Protein AF-A0A820SEP2-F1 (afdb_monomer_lite)

Organism: NCBI:txid433720

Sequence (137 aa):
NYIMCRIDRLSEGESLLVKIAAIIGYTFSRTFLWYLVDSQSKKLINIHSCILEMMQRNVIECAFGKQQQVKTRTIKCYCLQNPGGFPSQCRLMAFTHSTIREGINNSLTDGLKRSLTRNAIEYLEKQSTILCLTCGA

Secondary structure (DSSP, 8-state):
-HHHHHHTT--HHHHHHHHHHHHH-SEEEHHHHHHHS-TTHHHH--HHHHHHHHHHTTSEEEGGGGGS---S------PPP--S-SSSS--EEEESSHHHHHHHHHHS-HHHHHHHHHHHHHHHHHHTT---TTT--

pLDDT: mean 74.47, std 20.03, range [30.69, 93.38]

Foldseek 3Di:
DLLVVLQVPQDPLLLLLLLLVLLLDQKDFPVLSLQLDDPVSNVVDPSVVSVVSCVVSQQKDQCVVVPPDDPDPDDDDDDPDDDDDPDVPRGMMGGSDPVSSVVSNVPDDPVVSVVSNVSSVVVVVVVVVPPPPVRND

Structure (mmCIF, N/CA/C/O backbone):
data_AF-A0A820SEP2-F1
#
_entry.id   AF-A0A820SEP2-F1
#
loop_
_atom_site.group_PDB
_atom_site.id
_atom_site.type_symbol
_atom_site.label_atom_id
_atom_site.label_alt_id
_atom_site.label_comp_id
_atom_site.label_asym_id
_atom_site.label_entity_id
_atom_site.label_seq_id
_atom_site.pdbx_PDB_ins_code
_atom_site.Cartn_x
_atom_site.Cartn_y
_atom_site.Cartn_z
_atom_site.occupancy
_atom_site.B_iso_or_equiv
_atom_site.auth_seq_id
_atom_site.auth_comp_id
_atom_site.auth_asym_id
_atom_site.auth_atom_id
_atom_site.pdbx_PDB_model_num
ATOM 1 N N . ASN A 1 1 ? 18.915 -9.839 -6.329 1.00 51.12 1 ASN A N 1
ATOM 2 C CA . ASN A 1 1 ? 19.032 -8.531 -7.016 1.00 51.12 1 ASN A CA 1
ATOM 3 C C . ASN A 1 1 ? 17.885 -8.149 -7.950 1.00 51.12 1 ASN A C 1
ATOM 5 O O . ASN A 1 1 ? 17.617 -6.966 -8.044 1.00 51.12 1 ASN A O 1
ATOM 9 N N . TYR A 1 2 ? 17.137 -9.070 -8.572 1.00 59.47 2 TYR A N 1
ATOM 10 C CA . TYR A 1 2 ? 16.028 -8.704 -9.481 1.00 59.47 2 TYR A CA 1
ATOM 11 C C . TYR A 1 2 ? 14.795 -8.064 -8.796 1.00 59.47 2 TYR A C 1
ATOM 13 O O . TYR A 1 2 ? 14.051 -7.313 -9.418 1.00 59.47 2 TYR A O 1
ATOM 21 N N . ILE A 1 3 ? 14.589 -8.335 -7.503 1.00 62.62 3 ILE A N 1
ATOM 22 C CA . ILE A 1 3 ? 13.451 -7.826 -6.722 1.00 62.62 3 ILE A CA 1
ATOM 23 C C . ILE A 1 3 ? 13.582 -6.328 -6.398 1.00 62.62 3 ILE A C 1
ATOM 25 O O . ILE A 1 3 ? 12.603 -5.601 -6.534 1.00 62.62 3 ILE A O 1
ATOM 29 N N . MET A 1 4 ? 14.779 -5.854 -6.036 1.00 63.59 4 MET A N 1
ATOM 30 C CA . MET A 1 4 ? 15.001 -4.433 -5.723 1.00 63.59 4 MET A CA 1
ATOM 31 C C . MET A 1 4 ? 14.789 -3.551 -6.957 1.00 63.59 4 MET A C 1
ATOM 33 O O . MET A 1 4 ? 14.070 -2.565 -6.876 1.00 63.59 4 MET A O 1
ATOM 37 N N . CYS A 1 5 ? 15.210 -4.010 -8.142 1.00 65.19 5 CYS A N 1
ATOM 38 C CA . CYS A 1 5 ? 14.936 -3.310 -9.400 1.00 65.19 5 CYS A CA 1
ATOM 39 C C . CYS A 1 5 ? 13.438 -3.127 -9.706 1.00 65.19 5 CYS A C 1
ATOM 41 O O . CYS A 1 5 ? 13.078 -2.223 -10.457 1.00 65.19 5 CYS A O 1
ATOM 43 N N . ARG A 1 6 ? 12.555 -3.987 -9.174 1.00 70.50 6 ARG A N 1
ATOM 44 C CA . ARG A 1 6 ? 11.098 -3.820 -9.319 1.00 70.50 6 ARG A CA 1
ATOM 45 C C . ARG A 1 6 ? 10.560 -2.729 -8.392 1.00 70.50 6 ARG A C 1
ATOM 47 O O . ARG A 1 6 ? 9.621 -2.040 -8.772 1.00 70.50 6 ARG A O 1
ATOM 54 N N . ILE A 1 7 ? 11.160 -2.583 -7.210 1.00 75.75 7 ILE A N 1
ATOM 55 C CA . ILE A 1 7 ? 10.794 -1.590 -6.192 1.00 75.75 7 ILE A CA 1
ATOM 56 C C . ILE A 1 7 ? 11.329 -0.204 -6.580 1.00 75.75 7 ILE A C 1
ATOM 58 O O . ILE A 1 7 ? 10.596 0.775 -6.488 1.00 75.75 7 ILE A O 1
ATOM 62 N N . ASP A 1 8 ? 12.555 -0.124 -7.100 1.00 77.62 8 ASP A N 1
ATOM 63 C CA . ASP A 1 8 ? 13.202 1.143 -7.481 1.00 77.62 8 ASP A CA 1
ATOM 64 C C . ASP A 1 8 ? 12.510 1.851 -8.655 1.00 77.62 8 ASP A C 1
ATOM 66 O O . ASP A 1 8 ? 12.667 3.051 -8.853 1.00 77.62 8 ASP A O 1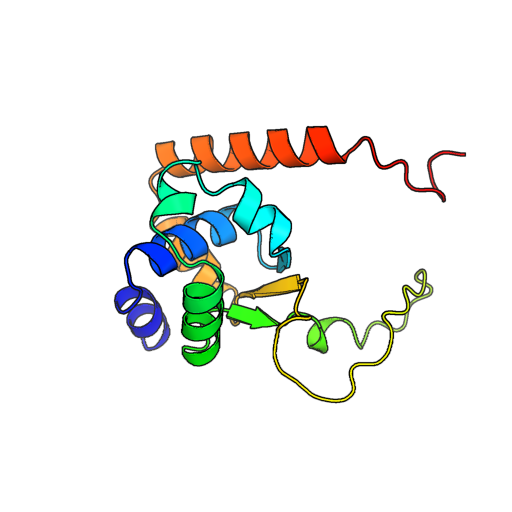
ATOM 70 N N . ARG A 1 9 ? 11.737 1.110 -9.456 1.00 83.38 9 ARG A N 1
ATOM 71 C CA . ARG A 1 9 ? 11.008 1.649 -10.614 1.00 83.38 9 ARG A CA 1
ATOM 72 C C . ARG A 1 9 ? 9.631 2.200 -10.262 1.00 83.38 9 ARG A C 1
ATOM 74 O O . ARG A 1 9 ? 8.956 2.712 -11.154 1.00 83.38 9 ARG A O 1
ATOM 81 N N . LEU A 1 10 ? 9.172 2.033 -9.023 1.00 86.56 10 LEU A N 1
ATOM 82 C CA . LEU A 1 10 ? 7.851 2.494 -8.609 1.00 86.56 10 LEU A CA 1
ATOM 83 C C . LEU A 1 10 ? 7.788 4.023 -8.663 1.00 86.56 10 LEU A C 1
ATOM 85 O O . LEU A 1 10 ? 8.648 4.712 -8.120 1.00 86.56 10 LEU A O 1
ATOM 89 N N . SER A 1 11 ? 6.740 4.541 -9.294 1.00 89.31 11 SER A N 1
ATOM 90 C CA . SER A 1 11 ? 6.341 5.942 -9.185 1.00 89.31 11 SER A CA 1
ATOM 91 C C . SER A 1 11 ? 6.058 6.310 -7.728 1.00 89.31 11 SER A C 1
ATOM 93 O O . SER A 1 11 ? 5.846 5.446 -6.875 1.00 89.31 11 SER A O 1
ATOM 95 N N . GLU A 1 12 ? 6.003 7.603 -7.423 1.00 88.31 12 GLU A N 1
ATOM 96 C CA . GLU A 1 12 ? 5.735 8.079 -6.061 1.00 88.31 12 GLU A CA 1
ATOM 97 C C . GLU A 1 12 ? 4.410 7.540 -5.499 1.00 88.31 12 GLU A C 1
ATOM 99 O O . GLU A 1 12 ? 4.354 7.108 -4.345 1.00 88.31 12 GLU A O 1
ATOM 104 N N . GLY A 1 13 ? 3.365 7.486 -6.333 1.00 89.00 13 GLY A N 1
ATOM 105 C CA . GLY A 1 13 ? 2.062 6.946 -5.950 1.00 89.00 13 GLY A CA 1
ATOM 106 C C . GLY A 1 13 ? 2.106 5.445 -5.662 1.00 89.00 13 GLY A C 1
ATOM 107 O O . GLY A 1 13 ? 1.595 4.993 -4.638 1.00 89.00 13 GLY A O 1
ATOM 108 N N . GLU A 1 14 ? 2.769 4.665 -6.518 1.00 91.50 14 GLU A N 1
ATOM 109 C CA . GLU A 1 14 ? 2.973 3.232 -6.282 1.00 91.50 14 GLU A CA 1
ATOM 110 C C . GLU A 1 14 ? 3.828 2.990 -5.029 1.00 91.50 14 GLU A C 1
ATOM 112 O O . GLU A 1 14 ? 3.485 2.150 -4.198 1.00 91.50 14 GLU A O 1
ATOM 117 N N . SER A 1 15 ? 4.901 3.768 -4.855 1.00 91.75 15 SER A N 1
ATOM 118 C CA . SER A 1 15 ? 5.804 3.711 -3.703 1.00 91.75 15 SER A CA 1
ATOM 119 C C . SER A 1 15 ? 5.051 3.964 -2.398 1.00 91.75 15 SER A C 1
ATOM 121 O O . SER A 1 15 ? 5.213 3.218 -1.432 1.00 91.75 15 SER A O 1
ATOM 123 N N . LEU A 1 16 ? 4.173 4.971 -2.366 1.00 92.19 16 LEU A N 1
ATOM 124 C CA . LEU A 1 16 ? 3.321 5.233 -1.209 1.00 92.19 16 LEU A CA 1
ATOM 125 C C . LEU A 1 16 ? 2.424 4.028 -0.896 1.00 92.19 16 LEU A C 1
ATOM 127 O O . LEU A 1 16 ? 2.367 3.575 0.249 1.00 92.19 16 LEU A O 1
ATOM 131 N N . LEU A 1 17 ? 1.750 3.481 -1.909 1.00 93.06 17 LEU A N 1
ATOM 132 C CA . LEU A 1 17 ? 0.813 2.375 -1.724 1.00 93.06 17 LEU A CA 1
ATOM 133 C C . LEU A 1 17 ? 1.504 1.100 -1.234 1.00 93.06 17 LEU A C 1
ATOM 135 O O . LEU A 1 17 ? 1.002 0.466 -0.306 1.00 93.06 17 LEU A O 1
ATOM 139 N N . VAL A 1 18 ? 2.665 0.730 -1.785 1.00 92.75 18 VAL A N 1
ATOM 140 C CA . VAL A 1 18 ? 3.381 -0.468 -1.314 1.00 92.75 18 VAL A CA 1
ATOM 141 C C . VAL A 1 18 ? 3.922 -0.310 0.102 1.00 92.75 18 VAL A C 1
ATOM 143 O O . VAL A 1 18 ? 3.953 -1.283 0.852 1.00 92.75 18 VAL A O 1
ATOM 146 N N . LYS A 1 19 ? 4.315 0.908 0.492 1.00 92.81 19 LYS A N 1
ATOM 147 C CA . LYS A 1 19 ? 4.776 1.216 1.851 1.00 92.81 19 LYS A CA 1
ATOM 148 C C . LYS A 1 19 ? 3.652 1.040 2.865 1.00 92.81 19 LYS A C 1
ATOM 150 O O . LYS A 1 19 ? 3.849 0.383 3.884 1.00 92.81 19 LYS A O 1
ATOM 155 N N . ILE A 1 20 ? 2.463 1.556 2.555 1.00 93.38 20 ILE A N 1
ATOM 156 C CA . ILE A 1 20 ? 1.263 1.350 3.373 1.00 93.38 20 ILE A CA 1
ATOM 157 C C . ILE A 1 20 ? 0.909 -0.142 3.424 1.00 93.38 20 ILE A C 1
ATOM 159 O O . ILE A 1 20 ? 0.715 -0.696 4.505 1.00 93.38 20 ILE A O 1
ATOM 163 N N . ALA A 1 21 ? 0.881 -0.820 2.274 1.00 92.81 21 ALA A N 1
ATOM 164 C CA . ALA A 1 21 ? 0.578 -2.247 2.196 1.00 92.81 21 ALA A CA 1
ATOM 165 C C . ALA A 1 21 ? 1.547 -3.109 3.024 1.00 92.81 21 ALA A C 1
ATOM 167 O O . ALA A 1 21 ? 1.120 -4.063 3.674 1.00 92.81 21 ALA A O 1
ATOM 168 N N . ALA A 1 22 ? 2.837 -2.757 3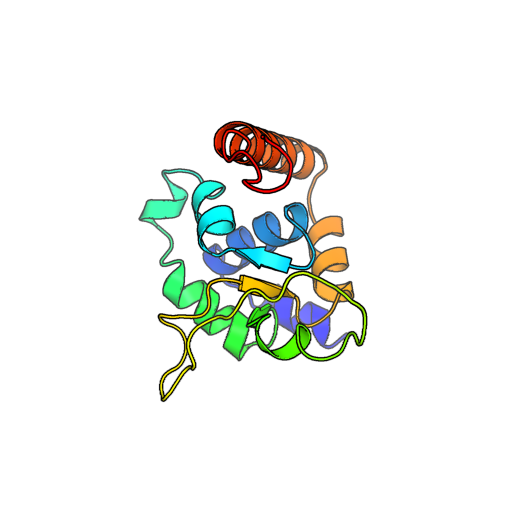.054 1.00 93.12 22 ALA A N 1
ATOM 169 C CA . ALA A 1 22 ? 3.849 -3.499 3.800 1.00 93.12 22 ALA A CA 1
ATOM 170 C C . ALA A 1 22 ? 3.603 -3.494 5.320 1.00 93.12 22 ALA A C 1
ATOM 172 O O . ALA A 1 22 ? 3.894 -4.500 5.983 1.00 93.12 22 ALA A O 1
ATOM 173 N N . ILE A 1 23 ? 3.023 -2.401 5.837 1.00 92.88 23 ILE A N 1
ATOM 174 C CA . ILE A 1 23 ? 2.584 -2.257 7.233 1.00 92.88 23 ILE A CA 1
ATOM 175 C C . ILE A 1 23 ? 1.350 -3.112 7.517 1.00 92.88 23 ILE A C 1
ATOM 177 O O . ILE A 1 23 ? 1.321 -3.791 8.540 1.00 92.88 23 ILE A O 1
ATOM 181 N N . ILE A 1 24 ? 0.363 -3.122 6.611 1.00 89.69 24 ILE A N 1
ATOM 182 C CA . ILE A 1 24 ? -0.870 -3.908 6.787 1.00 89.69 24 ILE A CA 1
ATOM 183 C C . ILE A 1 24 ? -0.542 -5.396 6.944 1.00 89.69 24 ILE A C 1
ATOM 185 O O . ILE A 1 24 ? -1.025 -6.052 7.865 1.00 89.69 24 ILE A O 1
ATOM 189 N N . GLY A 1 25 ? 0.267 -5.947 6.037 1.00 86.44 25 GLY A N 1
ATOM 190 C CA . GLY A 1 25 ? 0.585 -7.367 6.066 1.00 86.44 25 GLY A CA 1
ATOM 191 C C . GLY A 1 25 ? 0.931 -7.954 4.706 1.00 86.44 25 GLY A C 1
ATOM 192 O O . GLY A 1 25 ? 1.056 -7.262 3.702 1.00 86.44 25 GLY A O 1
ATOM 193 N N . TYR A 1 26 ? 1.098 -9.278 4.676 1.00 85.06 26 TYR A N 1
ATOM 194 C CA . TYR A 1 26 ? 1.358 -10.004 3.430 1.00 85.06 26 TYR A CA 1
ATOM 195 C C . TYR A 1 26 ? 0.145 -10.005 2.487 1.00 85.06 26 TYR A C 1
ATOM 197 O O . TYR A 1 26 ? 0.319 -9.946 1.273 1.00 85.06 26 TYR A O 1
ATOM 205 N N . THR A 1 27 ? -1.064 -10.042 3.054 1.00 84.44 27 THR A N 1
ATOM 206 C CA . THR A 1 27 ? -2.342 -9.933 2.342 1.00 84.44 27 THR A CA 1
ATOM 207 C C . THR A 1 27 ? -3.114 -8.726 2.858 1.00 84.44 27 THR A C 1
ATOM 209 O O . THR A 1 27 ? -3.065 -8.415 4.046 1.00 84.44 27 THR A O 1
ATOM 212 N N . PHE A 1 28 ? -3.809 -8.024 1.968 1.00 87.00 28 PHE A N 1
ATOM 213 C CA . PHE A 1 28 ? -4.531 -6.799 2.307 1.00 87.00 28 PHE A CA 1
ATOM 214 C C . PHE A 1 28 ? -5.680 -6.545 1.329 1.00 87.00 28 PHE A C 1
ATOM 216 O O . PHE A 1 28 ? -5.639 -6.954 0.167 1.00 87.00 28 PHE A O 1
ATOM 223 N N . SER A 1 29 ? -6.731 -5.868 1.796 1.00 85.50 29 SER A N 1
ATOM 224 C CA . SER A 1 29 ? -7.854 -5.486 0.939 1.00 85.50 29 SER A CA 1
ATOM 225 C C . SER A 1 29 ? -7.616 -4.129 0.280 1.00 85.50 29 SER A C 1
ATOM 227 O O . SER A 1 29 ? -6.944 -3.255 0.834 1.00 85.50 29 SER A O 1
ATOM 229 N N . ARG A 1 30 ? -8.215 -3.919 -0.898 1.00 83.69 30 ARG A N 1
ATOM 230 C CA . ARG A 1 30 ? -8.150 -2.622 -1.593 1.00 83.69 30 ARG A CA 1
ATOM 231 C C . ARG A 1 30 ? -8.757 -1.495 -0.760 1.00 83.69 30 ARG A C 1
ATOM 233 O O . ARG A 1 30 ? -8.222 -0.392 -0.745 1.00 83.69 30 ARG A O 1
ATOM 240 N N . THR A 1 31 ? -9.850 -1.781 -0.056 1.00 83.88 31 THR A N 1
ATOM 241 C CA . THR A 1 31 ? -10.541 -0.814 0.805 1.00 83.88 31 THR A CA 1
ATOM 242 C C . THR A 1 31 ? -9.683 -0.411 1.997 1.00 83.88 31 THR A C 1
ATOM 244 O O . THR A 1 31 ? -9.623 0.772 2.320 1.00 83.88 31 THR A O 1
ATOM 247 N N . PHE A 1 32 ? -8.986 -1.368 2.617 1.00 86.69 32 PHE A N 1
ATOM 248 C CA . PHE A 1 32 ? -8.104 -1.074 3.743 1.00 86.69 32 PHE A CA 1
ATOM 249 C C . PHE A 1 32 ? -6.908 -0.231 3.290 1.00 86.69 32 PHE A C 1
ATOM 251 O O . PHE A 1 32 ? -6.623 0.809 3.880 1.00 86.69 32 PHE A O 1
ATOM 258 N N . LEU A 1 33 ? -6.283 -0.613 2.171 1.00 89.75 33 LEU A N 1
ATOM 259 C CA . LEU A 1 33 ? -5.215 0.176 1.563 1.00 89.75 33 LEU A CA 1
ATOM 260 C C . LEU A 1 33 ? -5.678 1.610 1.268 1.00 89.75 33 LEU A C 1
ATOM 262 O O . LEU A 1 33 ? -5.007 2.556 1.663 1.00 89.75 33 LEU A O 1
ATOM 266 N N . TRP A 1 34 ? -6.845 1.777 0.636 1.00 88.06 34 TRP A N 1
ATOM 267 C CA . TRP A 1 34 ? -7.412 3.094 0.339 1.00 88.06 34 TRP A CA 1
ATOM 268 C C . TRP A 1 34 ? -7.684 3.914 1.596 1.00 88.06 34 TRP A C 1
ATOM 270 O O . TRP A 1 34 ? -7.398 5.106 1.614 1.00 88.06 34 TRP A O 1
ATOM 280 N N . TYR A 1 35 ? -8.225 3.308 2.655 1.00 88.25 35 TYR A N 1
ATOM 281 C CA . TYR A 1 35 ? -8.517 4.031 3.8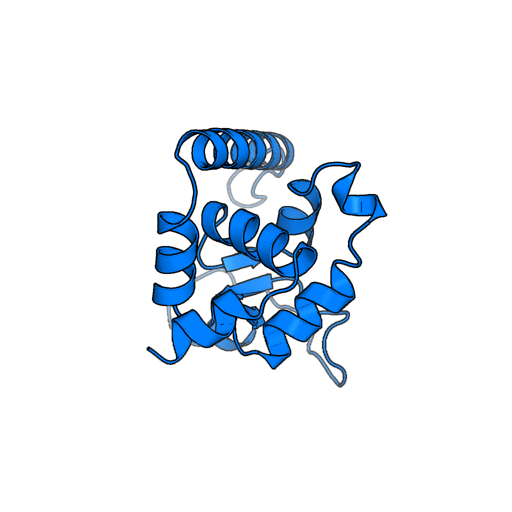89 1.00 88.25 35 TYR A CA 1
ATOM 282 C C . TYR A 1 35 ? -7.262 4.700 4.459 1.00 88.25 35 TYR A C 1
ATOM 284 O O . TYR A 1 35 ? -7.326 5.876 4.815 1.00 88.25 35 TYR A O 1
ATOM 292 N N . LEU A 1 36 ? -6.133 3.985 4.461 1.00 89.81 36 LEU A N 1
ATOM 293 C CA . LEU A 1 36 ? -4.872 4.446 5.044 1.00 89.81 36 LEU A CA 1
ATOM 294 C C . LEU A 1 36 ? -4.130 5.508 4.229 1.00 89.81 36 LEU A C 1
ATOM 296 O O . LEU A 1 36 ? -3.237 6.156 4.771 1.00 89.81 36 LEU A O 1
ATOM 300 N N . VAL A 1 37 ? -4.491 5.719 2.963 1.00 90.62 37 VAL A N 1
ATOM 301 C CA . VAL A 1 37 ? -3.975 6.854 2.186 1.00 90.62 37 VAL A CA 1
ATOM 302 C C . VAL A 1 37 ? -4.582 8.144 2.740 1.00 90.62 37 VAL A C 1
ATOM 304 O O . VAL A 1 37 ? -5.802 8.245 2.897 1.00 90.62 37 VAL A O 1
ATOM 307 N N . ASP A 1 38 ? -3.760 9.149 3.028 1.00 87.94 38 ASP A N 1
ATOM 308 C CA . ASP A 1 38 ? -4.255 10.438 3.507 1.00 87.94 38 ASP A CA 1
ATOM 309 C C . ASP A 1 38 ? -5.090 11.165 2.435 1.00 87.94 38 ASP A C 1
ATOM 311 O O . ASP A 1 38 ? -4.968 10.931 1.230 1.00 87.94 38 ASP A O 1
ATOM 315 N N . SER A 1 39 ? -5.970 12.063 2.874 1.00 87.19 39 SER A N 1
ATOM 316 C CA . SER A 1 39 ? -6.931 12.736 1.995 1.00 87.19 39 SER A CA 1
ATOM 317 C C . SER A 1 39 ? -6.301 13.594 0.895 1.00 87.19 39 SER A C 1
ATOM 319 O O . SER A 1 39 ? -6.963 13.823 -0.116 1.00 87.19 39 SER A O 1
ATOM 321 N N . GLN A 1 40 ? -5.068 14.085 1.066 1.00 88.25 40 GLN A N 1
ATOM 322 C CA . GLN A 1 40 ? -4.392 14.862 0.023 1.00 88.25 40 GLN A CA 1
ATOM 323 C C . GLN A 1 40 ? -3.817 13.929 -1.038 1.00 88.25 40 GLN A C 1
ATOM 325 O O . GLN A 1 40 ? -4.111 14.093 -2.222 1.00 88.25 40 GLN A O 1
ATOM 330 N N . SER A 1 41 ? -3.113 12.879 -0.617 1.00 87.75 41 SER A N 1
ATOM 331 C CA . SER A 1 41 ? -2.586 11.856 -1.523 1.00 87.75 41 SER A CA 1
ATOM 332 C C . SER A 1 41 ? -3.696 11.171 -2.328 1.00 87.75 41 SER A C 1
ATOM 334 O O . SER A 1 41 ? -3.529 10.921 -3.520 1.00 87.75 41 SER A O 1
ATOM 336 N N . LYS A 1 42 ? -4.880 10.955 -1.735 1.00 87.81 42 LYS A N 1
ATOM 337 C CA . LYS A 1 42 ? -6.064 10.419 -2.437 1.00 87.81 42 LYS A CA 1
ATOM 338 C C . LYS A 1 42 ? -6.500 11.241 -3.655 1.00 87.81 42 LYS A C 1
ATOM 340 O O . LYS A 1 42 ? -7.072 10.674 -4.579 1.00 87.81 42 LYS A O 1
ATOM 345 N N . LYS A 1 43 ? -6.271 12.558 -3.654 1.00 87.69 43 LYS A N 1
ATOM 346 C CA . LYS A 1 43 ? -6.636 13.445 -4.775 1.00 87.69 43 LYS A CA 1
ATOM 347 C C . LYS A 1 43 ? -5.617 13.401 -5.908 1.00 87.69 43 LYS A C 1
ATOM 349 O O . LYS A 1 43 ? -5.968 13.667 -7.050 1.00 87.69 43 LYS A O 1
ATOM 354 N N . LEU A 1 44 ? -4.366 13.101 -5.574 1.00 85.69 44 LEU A N 1
ATOM 355 C CA . LEU A 1 44 ? -3.237 13.138 -6.500 1.00 85.69 44 LEU A CA 1
ATOM 356 C C . LEU A 1 44 ? -2.963 11.771 -7.132 1.00 85.69 44 LEU A C 1
ATOM 358 O O . LEU A 1 44 ? -2.391 11.692 -8.215 1.00 85.69 44 LEU A O 1
ATOM 362 N N . ILE A 1 45 ? -3.374 10.690 -6.465 1.00 88.00 45 ILE A N 1
ATOM 363 C CA . ILE A 1 45 ? -3.030 9.327 -6.859 1.00 88.00 45 ILE A CA 1
ATOM 364 C C . ILE A 1 45 ? -4.246 8.618 -7.442 1.00 88.00 45 ILE A C 1
ATOM 366 O O . ILE A 1 45 ? -5.256 8.399 -6.769 1.00 88.00 45 ILE A O 1
ATOM 370 N N . ASN A 1 46 ? -4.106 8.131 -8.674 1.00 88.31 46 ASN A N 1
ATOM 371 C CA . ASN A 1 46 ? -5.034 7.156 -9.227 1.00 88.31 46 ASN A CA 1
ATOM 372 C C . ASN A 1 46 ? -4.687 5.753 -8.703 1.00 88.31 46 ASN A C 1
ATOM 374 O O . ASN A 1 46 ? -3.942 5.001 -9.333 1.00 88.31 46 ASN A O 1
ATOM 378 N N . ILE A 1 47 ? -5.260 5.383 -7.551 1.00 84.81 47 ILE A N 1
ATOM 379 C CA . ILE A 1 47 ? -4.989 4.089 -6.901 1.00 84.81 47 ILE A CA 1
ATOM 380 C C . ILE A 1 47 ? -5.265 2.892 -7.820 1.00 84.81 47 ILE A C 1
ATOM 382 O O . ILE A 1 47 ? -4.619 1.856 -7.688 1.00 84.81 47 ILE A O 1
ATOM 386 N N . HIS A 1 48 ? -6.220 3.008 -8.751 1.00 85.06 48 HIS A N 1
ATOM 387 C CA . HIS A 1 48 ? -6.511 1.921 -9.677 1.00 85.06 48 HIS A CA 1
ATOM 388 C C . HIS A 1 48 ? -5.351 1.691 -10.646 1.00 85.06 48 HIS A C 1
ATOM 390 O O . HIS A 1 48 ? -4.905 0.553 -10.769 1.00 85.06 48 HIS A O 1
ATOM 396 N N . SER A 1 49 ? -4.842 2.765 -11.260 1.00 87.50 49 SER A N 1
ATOM 397 C CA . SER A 1 49 ? -3.681 2.698 -12.155 1.00 87.50 49 SER A CA 1
ATOM 398 C C . SER A 1 49 ? -2.471 2.132 -11.426 1.00 87.50 49 SER A C 1
ATOM 400 O O . SER A 1 49 ? -1.886 1.154 -11.879 1.00 87.50 49 SER A O 1
ATOM 402 N N . CYS A 1 50 ? -2.168 2.652 -10.232 1.00 89.69 50 CYS A N 1
ATOM 403 C CA . CYS A 1 50 ? -1.027 2.172 -9.460 1.00 89.69 50 CYS A CA 1
ATOM 404 C C . CYS A 1 50 ? -1.149 0.681 -9.117 1.00 89.69 50 CYS A C 1
ATOM 406 O O . CYS A 1 50 ? -0.175 -0.053 -9.223 1.00 89.69 50 CYS A O 1
ATOM 408 N N . ILE A 1 51 ? -2.335 0.199 -8.725 1.00 87.12 51 ILE A N 1
ATOM 409 C CA . ILE A 1 51 ? -2.538 -1.235 -8.461 1.00 87.12 51 ILE A CA 1
ATOM 410 C C . ILE A 1 51 ? -2.288 -2.068 -9.722 1.00 87.12 51 ILE A C 1
ATOM 412 O O . ILE A 1 51 ? -1.622 -3.098 -9.637 1.00 87.12 51 ILE A O 1
ATOM 416 N N . LEU A 1 52 ? -2.792 -1.631 -10.880 1.00 85.19 52 LEU A N 1
ATOM 417 C CA . LEU A 1 52 ? -2.584 -2.336 -12.145 1.00 85.19 52 LEU A CA 1
ATOM 418 C C . LEU A 1 52 ? -1.104 -2.392 -12.527 1.00 85.19 52 LEU A C 1
ATOM 420 O O . LEU A 1 52 ? -0.607 -3.462 -12.871 1.00 85.19 52 LEU A O 1
ATOM 424 N N . GLU A 1 53 ? -0.389 -1.277 -12.416 1.00 87.81 53 GLU A N 1
ATOM 425 C CA . GLU A 1 53 ? 1.035 -1.207 -12.742 1.00 87.81 53 GLU A CA 1
ATOM 426 C C . GLU A 1 53 ? 1.883 -2.052 -11.780 1.00 87.81 53 GLU A C 1
ATOM 428 O O . GLU A 1 53 ? 2.726 -2.837 -12.221 1.00 87.81 53 GLU A O 1
ATOM 433 N N . MET A 1 54 ? 1.600 -2.005 -10.474 1.00 88.88 54 MET A N 1
ATOM 434 C CA . MET A 1 54 ? 2.259 -2.866 -9.486 1.00 88.88 54 MET A CA 1
ATOM 435 C C . MET A 1 54 ? 2.004 -4.358 -9.746 1.00 88.88 54 MET A C 1
ATOM 437 O O . MET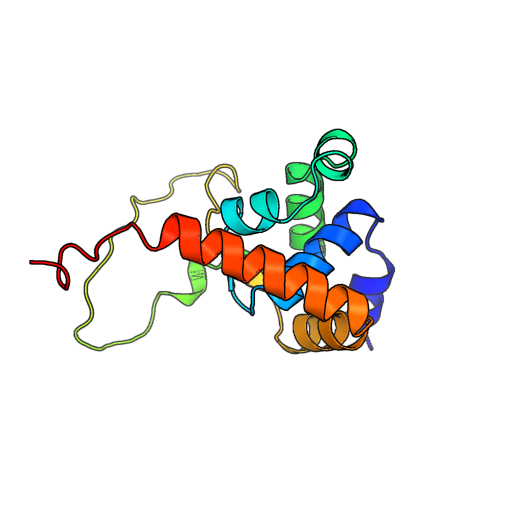 A 1 54 ? 2.900 -5.179 -9.526 1.00 88.88 54 MET A O 1
ATOM 441 N N . MET A 1 55 ? 0.809 -4.721 -10.229 1.00 85.88 55 MET A N 1
ATOM 442 C CA . MET A 1 55 ? 0.494 -6.094 -10.642 1.00 85.88 55 MET A CA 1
ATOM 443 C C . MET A 1 55 ? 1.255 -6.501 -11.903 1.00 85.88 55 MET A C 1
ATOM 445 O O . MET A 1 55 ? 1.880 -7.557 -11.920 1.00 85.88 55 MET A O 1
ATOM 449 N N . GLN A 1 56 ? 1.278 -5.652 -12.934 1.00 85.06 56 GLN A N 1
ATOM 450 C CA . GLN A 1 56 ? 2.037 -5.902 -14.167 1.00 85.06 56 GLN A CA 1
ATOM 451 C C . GLN A 1 56 ? 3.538 -6.076 -13.895 1.00 85.06 56 GLN A C 1
ATOM 453 O O . GLN A 1 56 ? 4.211 -6.881 -14.536 1.00 85.06 56 GLN A O 1
ATOM 458 N N . ARG A 1 57 ? 4.064 -5.360 -12.897 1.00 83.75 57 ARG A N 1
ATOM 459 C CA . ARG A 1 57 ? 5.460 -5.454 -12.449 1.00 83.75 57 ARG A CA 1
ATOM 460 C C . ARG A 1 57 ? 5.718 -6.614 -11.482 1.00 83.75 57 ARG A C 1
ATOM 462 O O . ARG A 1 57 ? 6.848 -6.776 -11.019 1.00 83.75 57 ARG A O 1
ATOM 469 N N . ASN A 1 58 ? 4.710 -7.439 -11.190 1.00 86.12 58 ASN A N 1
ATOM 470 C CA . ASN A 1 58 ? 4.780 -8.569 -10.261 1.00 86.12 58 ASN A CA 1
ATOM 471 C C . ASN A 1 58 ? 5.273 -8.171 -8.857 1.00 86.12 58 ASN A C 1
ATOM 473 O O . ASN A 1 58 ? 6.057 -8.897 -8.237 1.00 86.12 58 ASN A O 1
ATOM 477 N N . VAL A 1 59 ? 4.851 -7.005 -8.363 1.00 87.62 59 VAL A N 1
ATOM 478 C CA . VAL A 1 59 ? 5.092 -6.564 -6.977 1.00 87.62 59 VAL A CA 1
ATOM 479 C C . VAL A 1 59 ? 3.984 -7.087 -6.067 1.00 87.62 59 VAL A C 1
ATOM 481 O O . VAL A 1 59 ? 4.248 -7.616 -4.985 1.00 87.62 59 VAL A O 1
ATOM 484 N N . ILE A 1 60 ? 2.746 -6.992 -6.548 1.00 88.12 60 ILE A N 1
ATOM 485 C CA . ILE A 1 60 ? 1.550 -7.512 -5.890 1.00 88.12 60 ILE A CA 1
ATOM 486 C C . ILE A 1 60 ? 0.762 -8.388 -6.861 1.00 88.12 60 ILE A C 1
ATOM 488 O O . ILE A 1 60 ? 0.902 -8.273 -8.074 1.00 88.12 60 ILE A O 1
ATOM 492 N N . GLU A 1 61 ? -0.086 -9.252 -6.331 1.00 86.62 61 GLU A N 1
ATOM 493 C CA . GLU A 1 61 ? -0.954 -10.139 -7.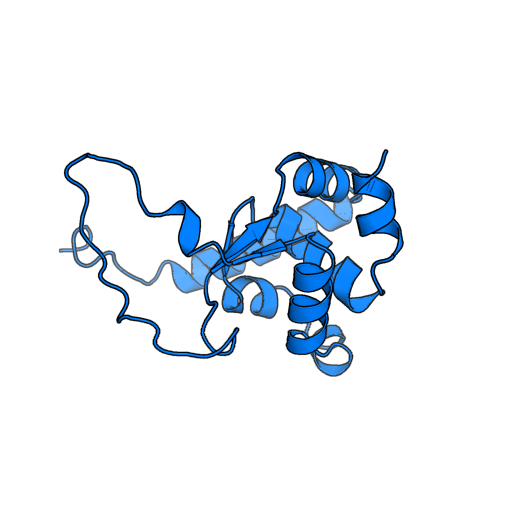100 1.00 86.62 61 GLU A CA 1
ATOM 494 C C . GLU A 1 61 ? -2.338 -10.227 -6.457 1.00 86.62 61 GLU A C 1
ATOM 496 O O . GLU A 1 61 ? -2.537 -9.847 -5.299 1.00 86.62 61 GLU A O 1
ATOM 501 N N . CYS A 1 62 ? -3.313 -10.739 -7.207 1.00 83.31 62 CYS A N 1
ATOM 502 C CA . CYS A 1 62 ? -4.617 -11.031 -6.634 1.00 83.31 62 CYS A CA 1
ATOM 503 C C . CYS A 1 62 ? -4.534 -12.281 -5.750 1.00 83.31 62 CYS A C 1
ATOM 505 O O . CYS A 1 62 ? -4.129 -13.349 -6.206 1.00 83.31 62 CYS A O 1
ATOM 507 N N . ALA A 1 63 ? -4.973 -12.176 -4.497 1.00 73.94 63 ALA A N 1
ATOM 508 C CA . ALA A 1 63 ? -4.855 -13.263 -3.524 1.00 73.94 63 ALA A CA 1
ATOM 509 C C . ALA A 1 63 ? -5.874 -14.408 -3.736 1.00 73.94 63 ALA A C 1
ATOM 511 O O . ALA A 1 63 ? -5.803 -15.423 -3.044 1.00 73.94 63 ALA A O 1
ATOM 512 N N . PHE A 1 64 ? -6.801 -14.275 -4.697 1.00 62.25 64 PHE A N 1
ATOM 513 C CA . PHE A 1 64 ? -7.872 -15.243 -4.987 1.00 62.25 64 PHE A CA 1
ATOM 514 C C . PHE A 1 64 ? -7.354 -16.673 -5.245 1.00 62.25 64 PHE A C 1
ATOM 516 O O . PHE A 1 64 ? -7.975 -17.639 -4.810 1.00 62.25 64 PHE A O 1
ATOM 523 N N . GLY A 1 65 ? -6.188 -16.825 -5.885 1.00 48.38 65 GLY A N 1
ATOM 524 C CA . GLY A 1 65 ? -5.621 -18.137 -6.226 1.00 48.38 65 GLY A CA 1
ATOM 525 C C . GLY A 1 65 ? -4.980 -18.906 -5.062 1.00 48.38 65 GLY A C 1
ATOM 526 O O . GLY A 1 65 ? -4.813 -20.116 -5.160 1.00 48.38 65 GLY A O 1
ATOM 527 N N . LYS A 1 66 ? -4.643 -18.245 -3.944 1.00 45.56 66 LYS A N 1
ATOM 528 C CA . LYS A 1 66 ? -3.930 -18.871 -2.808 1.00 45.56 66 LYS A CA 1
ATOM 529 C C . LYS A 1 66 ? -4.853 -19.407 -1.702 1.00 45.56 66 LYS A C 1
ATOM 531 O O . LYS A 1 66 ? -4.367 -19.985 -0.737 1.00 45.56 66 LYS A O 1
ATOM 536 N N . GLN A 1 67 ? -6.175 -19.254 -1.836 1.00 44.00 67 GLN A N 1
ATOM 537 C CA . GLN A 1 67 ? -7.162 -19.774 -0.873 1.00 44.00 67 GLN A CA 1
ATOM 538 C C . GLN A 1 67 ? -7.674 -21.193 -1.183 1.00 44.00 67 GLN A C 1
ATOM 540 O O . GLN A 1 67 ? -8.399 -21.766 -0.371 1.00 44.00 67 GLN A O 1
ATOM 545 N N . GLN A 1 68 ? -7.290 -21.803 -2.307 1.00 39.47 68 GLN A N 1
ATOM 546 C CA . GLN A 1 68 ? -7.677 -23.177 -2.638 1.00 39.47 68 GLN A CA 1
ATOM 547 C C . GLN A 1 68 ? -6.517 -24.151 -2.422 1.00 39.47 68 GLN A C 1
ATOM 549 O O . GLN A 1 68 ? -5.828 -24.497 -3.370 1.00 39.47 68 GLN A O 1
ATOM 554 N N . GLN A 1 69 ? -6.317 -24.586 -1.173 1.00 39.91 69 GLN A N 1
ATOM 555 C CA . GLN A 1 69 ? -5.923 -25.956 -0.787 1.00 39.91 69 GLN A CA 1
ATOM 556 C C . GLN A 1 69 ? -5.606 -26.008 0.717 1.00 39.91 69 GLN A C 1
ATOM 558 O O . GLN A 1 69 ? -4.455 -26.079 1.132 1.00 39.91 69 GLN A O 1
ATOM 563 N N . VAL A 1 70 ? -6.637 -26.021 1.564 1.00 40.44 70 VAL A N 1
ATOM 564 C CA . VAL A 1 70 ? -6.496 -26.561 2.923 1.00 40.44 70 VAL A CA 1
ATOM 565 C C . VAL A 1 70 ? -7.674 -27.495 3.174 1.00 40.44 70 VAL A C 1
ATOM 567 O O . VAL A 1 70 ? -8.818 -27.068 3.309 1.00 40.44 70 VAL A O 1
ATOM 570 N N . LYS A 1 71 ? -7.398 -28.804 3.165 1.00 41.16 71 LYS A N 1
ATOM 571 C CA . LYS A 1 71 ? -8.339 -29.850 3.580 1.00 41.16 71 LYS A CA 1
ATOM 572 C C . LYS A 1 71 ? -8.454 -29.838 5.108 1.00 41.16 71 LYS A C 1
ATOM 574 O O . LYS A 1 71 ? -7.855 -30.676 5.766 1.00 41.16 71 LYS A O 1
ATOM 579 N N . THR A 1 72 ? -9.230 -28.929 5.680 1.00 40.41 72 THR A N 1
ATOM 580 C CA . THR A 1 72 ? -9.716 -29.047 7.066 1.00 40.41 72 THR A CA 1
ATOM 581 C C . THR A 1 72 ? -11.093 -28.402 7.183 1.00 40.41 72 THR A C 1
ATOM 583 O O . THR A 1 72 ? -11.480 -27.590 6.350 1.00 40.41 72 THR A O 1
ATOM 586 N N . ARG A 1 73 ? -11.884 -28.849 8.167 1.00 43.06 73 ARG A N 1
ATOM 587 C CA . ARG A 1 73 ? -13.288 -28.472 8.409 1.00 43.06 73 ARG A CA 1
ATOM 588 C C . ARG A 1 73 ? -13.435 -26.986 8.783 1.00 43.06 73 ARG A C 1
ATOM 590 O O . ARG A 1 73 ? -13.693 -26.664 9.936 1.00 43.06 73 ARG A O 1
ATOM 597 N N . THR A 1 74 ? -13.264 -26.084 7.827 1.00 37.94 74 THR A N 1
ATOM 598 C CA . THR A 1 74 ? -13.433 -24.639 8.005 1.00 37.94 74 THR A CA 1
ATOM 599 C C . THR A 1 74 ? -14.612 -24.120 7.189 1.00 37.94 74 THR A C 1
ATOM 601 O O . THR A 1 74 ? -14.952 -24.643 6.126 1.00 37.94 74 THR A O 1
ATOM 604 N N . ILE A 1 75 ? -15.275 -23.110 7.754 1.00 40.84 75 ILE A N 1
ATOM 605 C CA . ILE A 1 75 ? -16.449 -22.422 7.213 1.00 40.84 75 ILE A CA 1
ATOM 606 C C . ILE A 1 75 ? -16.183 -22.036 5.752 1.00 40.84 75 ILE A C 1
ATOM 608 O O . ILE A 1 75 ? -15.256 -21.284 5.450 1.00 40.84 75 ILE A O 1
ATOM 612 N N . LYS A 1 76 ? -16.989 -22.581 4.835 1.00 30.69 76 LYS A N 1
ATOM 613 C CA . LYS A 1 76 ? -16.887 -22.304 3.401 1.00 30.69 76 LYS A CA 1
ATOM 614 C C . LYS A 1 76 ? -17.543 -20.961 3.096 1.00 30.69 76 LYS A C 1
ATOM 616 O O . LYS A 1 76 ? -18.760 -20.883 2.961 1.00 30.69 76 LYS A O 1
ATOM 621 N N . CYS A 1 77 ? -16.736 -19.917 2.950 1.00 34.44 77 CYS A N 1
ATOM 622 C CA . CYS A 1 77 ? -17.175 -18.700 2.278 1.00 34.44 77 CYS A CA 1
ATOM 623 C C . CYS A 1 77 ? -17.130 -18.934 0.765 1.00 34.44 77 CYS A C 1
ATOM 625 O O . CYS A 1 77 ? -16.061 -19.122 0.187 1.00 34.44 77 CYS A O 1
ATOM 627 N N . TYR A 1 78 ? -18.299 -18.939 0.129 1.00 33.75 78 TYR A N 1
ATOM 628 C CA . TYR A 1 78 ? -18.412 -18.993 -1.323 1.00 33.75 78 TYR A CA 1
ATOM 629 C C . TYR A 1 78 ? -18.357 -17.571 -1.878 1.00 33.75 78 TYR A C 1
ATOM 631 O O . TYR A 1 78 ? -19.250 -16.766 -1.627 1.00 33.75 78 TYR A O 1
ATOM 639 N N . CYS A 1 79 ? -17.323 -17.267 -2.656 1.00 38.59 79 CYS A N 1
ATOM 640 C CA . CYS A 1 79 ? -17.365 -16.130 -3.565 1.00 38.59 79 CYS A CA 1
ATOM 641 C C . CYS A 1 79 ? -17.934 -16.613 -4.900 1.00 38.59 79 CYS A C 1
ATOM 643 O O . CYS A 1 79 ? -17.474 -17.622 -5.439 1.00 38.59 79 CYS A O 1
ATOM 645 N N . LEU A 1 80 ? -18.944 -15.898 -5.402 1.00 35.66 80 LEU A N 1
ATOM 646 C CA . LEU A 1 80 ? -19.538 -16.111 -6.721 1.00 35.66 80 LEU A CA 1
ATOM 647 C C . LEU A 1 80 ? -18.438 -16.198 -7.789 1.00 35.66 80 LEU A C 1
ATOM 649 O O . LEU A 1 80 ? -17.478 -15.426 -7.776 1.00 35.66 80 LEU A O 1
ATOM 653 N N . GLN A 1 81 ? -18.585 -17.187 -8.670 1.00 37.31 81 GLN A N 1
ATOM 654 C CA . GLN A 1 81 ? -17.701 -17.464 -9.798 1.00 37.31 81 GLN A CA 1
ATOM 655 C C . GLN A 1 81 ? -17.410 -16.196 -10.607 1.00 37.31 81 GLN A C 1
ATOM 657 O O . GLN A 1 81 ? -18.275 -15.337 -10.759 1.00 37.31 81 GLN A O 1
ATOM 662 N N . ASN A 1 82 ? -16.195 -16.108 -11.148 1.00 39.28 82 ASN A N 1
ATOM 663 C CA . ASN A 1 82 ? -15.739 -14.976 -11.942 1.00 39.28 82 ASN A CA 1
ATOM 664 C C . ASN A 1 82 ? -15.641 -15.381 -13.427 1.00 39.28 82 ASN A C 1
ATOM 666 O O . ASN A 1 82 ? -14.639 -15.986 -13.820 1.00 39.28 82 ASN A O 1
ATOM 670 N N . PRO A 1 83 ? -16.668 -15.111 -14.256 1.00 39.62 83 PRO A N 1
ATOM 671 C CA . PRO A 1 83 ? -16.579 -15.231 -15.700 1.00 39.62 83 PRO A CA 1
ATOM 672 C C . PRO A 1 83 ? -16.107 -13.888 -16.283 1.00 39.62 83 PRO A C 1
ATOM 674 O O . PRO A 1 83 ? -16.876 -12.942 -16.376 1.00 39.62 83 PRO A O 1
ATOM 677 N N . GLY A 1 84 ? -14.836 -13.805 -16.685 1.00 37.91 84 GLY A N 1
ATOM 678 C CA . GLY A 1 84 ? -14.327 -12.754 -17.579 1.00 37.91 84 GLY A CA 1
ATOM 679 C C . GLY A 1 84 ? -14.052 -11.371 -16.959 1.00 37.91 84 GLY A C 1
ATOM 680 O O . GLY A 1 84 ? -14.964 -10.603 -16.680 1.00 37.91 84 GLY A O 1
ATOM 681 N N . GLY A 1 85 ? -12.767 -10.997 -16.866 1.00 36.19 85 GLY A N 1
ATOM 682 C CA . GLY A 1 85 ? -12.338 -9.594 -16.728 1.00 36.19 85 GLY A CA 1
ATOM 683 C C . GLY A 1 85 ? -11.563 -9.246 -15.447 1.00 36.19 85 GLY A C 1
ATOM 684 O O . GLY A 1 85 ? -12.113 -9.113 -14.357 1.00 36.19 85 GLY A O 1
ATOM 685 N N . PHE A 1 86 ? -10.256 -9.036 -15.599 1.00 45.31 86 PHE A N 1
ATOM 686 C CA . PHE A 1 86 ? -9.344 -8.402 -14.632 1.00 45.31 86 PHE A CA 1
ATOM 687 C C . PHE A 1 86 ? -9.741 -6.924 -14.358 1.00 45.31 86 PHE A C 1
ATOM 689 O O . PHE A 1 86 ? -10.305 -6.280 -15.237 1.00 45.31 86 PHE A O 1
ATOM 696 N N . PRO A 1 87 ? -9.354 -6.296 -13.229 1.00 51.19 87 PRO A N 1
ATOM 697 C CA . PRO A 1 87 ? -9.769 -6.546 -11.864 1.00 51.19 87 PRO A CA 1
ATOM 698 C C . PRO A 1 87 ? -10.651 -5.380 -11.364 1.00 51.19 87 PRO A C 1
ATOM 700 O O . PRO A 1 87 ? -10.271 -4.627 -10.466 1.00 51.19 87 PRO A O 1
ATOM 703 N N . SER A 1 88 ? -11.871 -5.243 -11.878 1.00 49.16 88 SER A N 1
ATOM 704 C CA . SER A 1 88 ? -12.927 -4.559 -11.111 1.00 49.16 88 SER A CA 1
ATOM 705 C C . SER A 1 88 ? -13.309 -5.364 -9.852 1.00 49.16 88 SER A C 1
ATOM 707 O O . SER A 1 88 ? -13.885 -4.819 -8.913 1.00 49.16 88 SER A O 1
ATOM 709 N N . GLN A 1 89 ? -12.915 -6.646 -9.788 1.00 54.59 89 GLN A N 1
ATOM 710 C CA . GLN A 1 89 ? -13.345 -7.604 -8.766 1.00 54.59 89 GLN A CA 1
ATOM 711 C C . GLN A 1 89 ? -12.246 -8.098 -7.801 1.00 54.59 89 GLN A C 1
ATOM 713 O O . GLN A 1 89 ? -12.566 -8.800 -6.840 1.00 54.59 89 GLN A O 1
ATOM 718 N N . CYS A 1 90 ? -10.963 -7.748 -7.987 1.00 65.56 90 CYS A N 1
ATOM 719 C CA . CYS A 1 90 ? -9.913 -8.186 -7.055 1.00 65.56 90 CYS A CA 1
ATOM 720 C C . CYS A 1 90 ? -9.971 -7.378 -5.746 1.00 65.56 90 CYS A C 1
ATOM 722 O O . CYS A 1 90 ? -9.394 -6.296 -5.627 1.00 65.56 90 CYS A O 1
ATOM 724 N N . ARG A 1 91 ? -10.715 -7.896 -4.762 1.00 71.94 91 ARG A N 1
ATOM 725 C CA . ARG A 1 91 ? -10.898 -7.254 -3.448 1.00 71.94 91 ARG A CA 1
ATOM 726 C C . ARG A 1 91 ? -9.715 -7.471 -2.506 1.00 71.94 91 ARG A C 1
ATOM 728 O O . ARG A 1 91 ? -9.439 -6.594 -1.688 1.00 71.94 91 ARG A O 1
ATOM 735 N N . LEU A 1 92 ? -9.038 -8.615 -2.628 1.00 82.44 92 LEU A N 1
ATOM 736 C CA . LEU A 1 92 ? -7.930 -9.038 -1.774 1.00 82.44 92 LEU A CA 1
ATOM 737 C C . LEU A 1 92 ? -6.656 -9.214 -2.604 1.00 82.44 92 LEU A C 1
ATOM 739 O O . LEU A 1 92 ? -6.653 -9.916 -3.614 1.00 82.44 92 LEU A O 1
ATOM 743 N N . MET A 1 93 ? -5.576 -8.591 -2.155 1.00 87.81 93 MET A N 1
ATOM 744 C CA . MET A 1 93 ? -4.271 -8.591 -2.808 1.00 87.81 93 MET A CA 1
ATOM 745 C C . MET A 1 93 ? -3.219 -9.171 -1.868 1.00 87.81 93 MET A C 1
ATOM 747 O O . MET A 1 93 ? -3.415 -9.213 -0.652 1.00 87.81 93 MET A O 1
ATOM 751 N N . ALA A 1 94 ? -2.108 -9.620 -2.438 1.00 88.88 94 ALA A N 1
ATOM 752 C CA . ALA A 1 94 ? -0.947 -10.088 -1.698 1.00 88.88 94 ALA A CA 1
ATOM 753 C C . ALA A 1 94 ? 0.341 -9.572 -2.337 1.00 88.88 94 ALA A C 1
ATOM 755 O O . ALA A 1 94 ? 0.372 -9.307 -3.537 1.00 88.88 94 ALA A O 1
ATOM 756 N N . PHE A 1 95 ? 1.420 -9.485 -1.563 1.00 89.25 95 PHE A N 1
ATOM 757 C CA . PHE A 1 95 ? 2.753 -9.377 -2.156 1.00 89.25 95 PHE A CA 1
ATOM 758 C C . PHE A 1 95 ? 3.097 -10.678 -2.886 1.00 89.25 95 PHE A C 1
ATOM 760 O O . PHE A 1 95 ? 2.898 -11.767 -2.343 1.00 89.25 95 PHE A O 1
ATOM 767 N N . THR A 1 96 ? 3.664 -10.589 -4.088 1.00 87.50 96 THR A N 1
ATOM 768 C CA . THR A 1 96 ? 4.074 -11.789 -4.844 1.00 87.50 96 THR A CA 1
ATOM 769 C C . THR A 1 96 ? 5.103 -12.616 -4.065 1.00 87.50 96 THR A C 1
ATOM 771 O O . THR A 1 96 ? 5.024 -13.843 -4.031 1.00 87.50 96 THR A O 1
ATOM 774 N N . HIS A 1 97 ? 6.000 -11.944 -3.333 1.00 85.00 97 HIS A N 1
ATOM 775 C CA . HIS A 1 97 ? 7.000 -12.561 -2.458 1.00 85.00 97 HIS A CA 1
ATOM 776 C C . HIS A 1 97 ? 7.085 -11.857 -1.096 1.00 85.00 97 HIS A C 1
ATOM 778 O O . HIS A 1 97 ? 7.009 -10.631 -1.017 1.00 85.00 97 HIS A O 1
ATOM 784 N N . SER A 1 98 ? 7.302 -12.619 -0.016 1.00 83.25 98 SER A N 1
ATOM 785 C CA . SER A 1 98 ? 7.485 -12.071 1.341 1.00 83.25 98 SER A CA 1
ATOM 786 C C . SER A 1 98 ? 8.685 -11.127 1.437 1.00 83.25 98 SER A C 1
ATOM 788 O O . SER A 1 98 ? 8.608 -10.099 2.101 1.00 83.25 98 SER A O 1
ATOM 790 N N . THR A 1 99 ? 9.754 -11.415 0.696 1.00 87.25 99 THR A N 1
ATOM 791 C CA . THR A 1 99 ? 10.978 -10.606 0.667 1.00 87.25 99 THR A CA 1
ATOM 792 C C . THR A 1 99 ? 10.768 -9.207 0.084 1.00 87.25 99 THR A C 1
ATOM 794 O O . THR A 1 99 ? 11.459 -8.277 0.487 1.00 87.25 99 THR A O 1
ATOM 797 N N . ILE A 1 100 ? 9.789 -9.018 -0.815 1.00 87.81 100 ILE A N 1
ATOM 798 C CA . ILE A 1 100 ? 9.386 -7.684 -1.297 1.00 87.81 100 ILE A CA 1
ATOM 799 C C . ILE A 1 100 ? 8.808 -6.880 -0.137 1.00 87.81 100 ILE A C 1
ATOM 801 O O . ILE A 1 100 ? 9.234 -5.754 0.111 1.00 87.81 100 ILE A O 1
ATOM 805 N N . ARG A 1 101 ? 7.864 -7.477 0.600 1.00 91.00 101 ARG A N 1
ATOM 806 C CA . ARG A 1 101 ? 7.254 -6.842 1.771 1.00 91.00 101 ARG A CA 1
ATOM 807 C C . ARG A 1 101 ? 8.312 -6.489 2.808 1.00 91.00 101 ARG A C 1
ATOM 809 O O . ARG A 1 101 ? 8.326 -5.364 3.290 1.00 91.00 101 ARG A O 1
ATOM 816 N N . GLU A 1 102 ? 9.165 -7.443 3.165 1.00 89.00 102 GLU A N 1
ATOM 817 C CA . GLU A 1 102 ? 10.213 -7.249 4.169 1.00 89.00 102 GLU A CA 1
ATOM 818 C C . GLU A 1 102 ? 11.200 -6.167 3.739 1.00 89.00 102 GLU A C 1
ATOM 820 O O . GLU A 1 102 ? 11.506 -5.284 4.533 1.00 89.00 102 GLU A O 1
ATOM 825 N N . GLY A 1 103 ? 11.630 -6.170 2.473 1.00 88.50 103 GLY A N 1
ATOM 826 C CA . GLY A 1 103 ? 12.506 -5.135 1.925 1.00 88.50 103 GLY A CA 1
ATOM 827 C C . GLY A 1 103 ? 11.890 -3.739 2.023 1.00 88.50 103 GLY A C 1
ATOM 828 O O . GLY A 1 103 ? 12.525 -2.815 2.528 1.00 88.50 103 GLY A O 1
ATOM 829 N N . ILE A 1 104 ? 10.623 -3.597 1.625 1.00 90.31 104 ILE A N 1
ATOM 830 C CA . ILE A 1 104 ? 9.900 -2.322 1.714 1.00 90.31 104 ILE A CA 1
ATOM 831 C C . ILE A 1 104 ? 9.713 -1.915 3.175 1.00 90.31 104 ILE A C 1
ATOM 833 O O . ILE A 1 104 ? 10.013 -0.779 3.531 1.00 90.31 104 ILE A O 1
ATOM 837 N N . ASN A 1 105 ? 9.282 -2.833 4.040 1.00 90.56 105 ASN A N 1
ATOM 838 C CA . ASN A 1 105 ? 9.094 -2.555 5.460 1.00 90.56 105 ASN A CA 1
ATOM 839 C C . ASN A 1 105 ? 10.407 -2.128 6.131 1.00 90.56 105 ASN A C 1
ATOM 841 O O . ASN A 1 105 ? 10.422 -1.185 6.914 1.00 90.56 105 ASN A O 1
ATOM 845 N N . ASN A 1 106 ? 11.526 -2.766 5.792 1.00 89.56 106 ASN A N 1
ATOM 846 C CA . ASN A 1 106 ? 12.838 -2.416 6.332 1.00 89.56 106 ASN A CA 1
ATOM 847 C C . ASN A 1 106 ? 13.349 -1.067 5.811 1.00 89.56 106 ASN A C 1
ATOM 849 O O . ASN A 1 106 ? 14.075 -0.391 6.532 1.00 89.56 106 ASN A O 1
ATOM 853 N N . SER A 1 107 ? 12.923 -0.638 4.617 1.00 88.38 107 SER A N 1
ATOM 854 C CA . SER A 1 107 ? 13.239 0.693 4.072 1.00 88.38 107 SER A CA 1
ATOM 855 C C . SER A 1 107 ? 12.475 1.846 4.742 1.00 88.38 107 SER A C 1
ATOM 857 O O . SER A 1 107 ? 12.818 3.012 4.549 1.00 88.38 107 SER A O 1
ATOM 859 N N . LEU A 1 108 ? 11.428 1.551 5.522 1.00 88.75 108 LEU A N 1
ATOM 860 C CA . LEU A 1 108 ? 10.640 2.571 6.213 1.00 88.75 108 LEU A CA 1
ATOM 861 C C . LEU A 1 108 ? 11.352 3.079 7.467 1.00 88.75 108 LEU A C 1
ATOM 863 O O . LEU A 1 108 ? 11.864 2.297 8.270 1.00 88.75 108 LEU A O 1
ATOM 867 N N . THR A 1 109 ? 11.277 4.391 7.692 1.00 91.56 109 THR A N 1
ATOM 868 C CA . THR A 1 109 ? 11.699 5.003 8.955 1.00 91.56 109 THR A CA 1
ATOM 869 C C . THR A 1 109 ? 10.762 4.596 10.094 1.00 91.56 109 THR A C 1
ATOM 871 O O . THR A 1 109 ? 9.556 4.422 9.898 1.00 91.56 109 THR A O 1
ATOM 874 N N . ASP A 1 110 ? 11.291 4.488 11.313 1.00 91.25 110 ASP A N 1
ATOM 875 C CA . ASP A 1 110 ? 10.499 4.059 12.474 1.00 91.25 110 ASP A CA 1
ATOM 876 C C . ASP A 1 110 ? 9.338 5.007 12.795 1.00 91.25 110 ASP A C 1
ATOM 878 O O . ASP A 1 110 ? 8.265 4.559 13.201 1.00 91.25 110 ASP A O 1
ATOM 882 N N . GLY A 1 111 ? 9.513 6.310 12.557 1.00 91.06 111 GLY A N 1
ATOM 883 C CA . GLY A 1 111 ? 8.438 7.293 12.705 1.00 91.06 111 GLY A CA 1
ATOM 884 C C . GLY A 1 111 ? 7.270 7.022 11.753 1.00 91.06 111 GLY A C 1
ATOM 885 O O . GLY A 1 111 ? 6.110 7.027 12.174 1.00 91.06 111 GLY A O 1
ATOM 886 N N . LEU A 1 112 ? 7.570 6.713 10.487 1.00 88.62 112 LEU A N 1
ATOM 887 C CA . LEU A 1 112 ? 6.551 6.408 9.487 1.00 88.62 112 LEU A CA 1
ATOM 888 C C . LEU A 1 112 ? 5.863 5.070 9.777 1.00 88.62 112 LEU A C 1
ATOM 890 O O . LEU A 1 112 ? 4.637 5.001 9.709 1.00 88.62 112 LEU A O 1
ATOM 894 N N . LYS A 1 113 ? 6.622 4.042 10.186 1.00 92.06 113 LYS A N 1
ATOM 895 C CA . LYS A 1 113 ? 6.062 2.755 10.635 1.00 92.06 113 LYS A CA 1
ATOM 896 C C . LYS A 1 113 ? 5.050 2.959 11.756 1.00 92.06 113 LYS A C 1
ATOM 898 O O . LYS A 1 113 ? 3.912 2.526 11.630 1.00 92.06 113 LYS A O 1
ATOM 903 N N . ARG A 1 114 ? 5.431 3.663 12.830 1.00 92.50 114 ARG A N 1
ATOM 904 C CA . ARG A 1 114 ? 4.542 3.912 13.979 1.00 92.50 114 ARG A CA 1
ATOM 905 C C . ARG A 1 114 ? 3.272 4.657 13.572 1.00 92.50 114 ARG A C 1
ATOM 907 O O . ARG A 1 114 ? 2.188 4.275 14.002 1.00 92.50 114 ARG A O 1
ATOM 914 N N . SER A 1 115 ? 3.402 5.689 12.737 1.00 90.94 115 SER A N 1
ATOM 915 C CA . SER A 1 115 ? 2.259 6.477 12.263 1.00 90.94 115 SER A CA 1
ATOM 916 C C . SER A 1 115 ? 1.279 5.628 11.445 1.00 90.94 115 SER A C 1
ATOM 918 O O . SER A 1 115 ? 0.085 5.603 11.737 1.00 90.94 115 SER A O 1
ATOM 920 N N . LEU A 1 116 ? 1.786 4.870 10.467 1.00 90.06 116 LEU A N 1
ATOM 921 C CA . LEU A 1 116 ? 0.962 4.006 9.620 1.00 90.06 116 LEU A CA 1
ATOM 922 C C . LEU A 1 116 ? 0.324 2.860 10.412 1.00 90.06 116 LEU A C 1
ATOM 924 O O . LEU A 1 116 ? -0.853 2.571 10.210 1.00 90.06 116 LEU A O 1
ATOM 928 N N . THR A 1 117 ? 1.063 2.245 11.340 1.00 92.00 117 THR A N 1
ATOM 92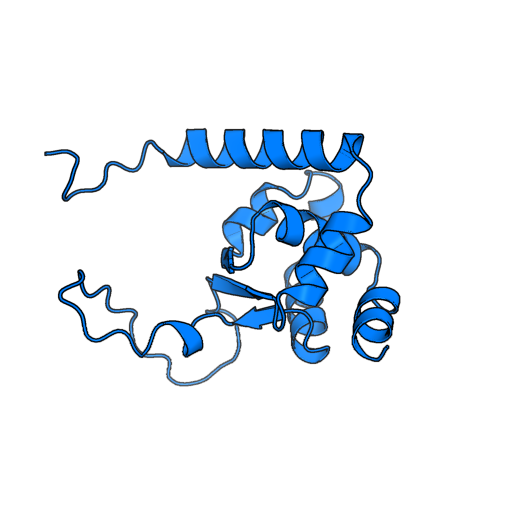9 C CA . THR A 1 117 ? 0.536 1.188 12.213 1.00 92.00 117 THR A CA 1
ATOM 930 C C . THR A 1 117 ? -0.602 1.707 13.086 1.00 92.00 117 THR A C 1
ATOM 932 O O . THR A 1 117 ? -1.631 1.045 13.186 1.00 92.00 117 THR A O 1
ATOM 935 N N . ARG A 1 118 ? -0.470 2.904 13.672 1.00 91.62 118 ARG A N 1
ATOM 936 C CA . ARG A 1 118 ? -1.551 3.521 14.455 1.00 91.62 118 ARG A CA 1
ATOM 937 C C . ARG A 1 118 ? -2.807 3.727 13.607 1.00 91.62 118 ARG A C 1
ATOM 939 O O . ARG A 1 118 ? -3.878 3.290 14.006 1.00 91.62 118 ARG A O 1
ATOM 946 N N . ASN A 1 119 ? -2.671 4.300 12.411 1.00 89.38 119 ASN A N 1
ATOM 947 C CA . ASN A 1 119 ? -3.808 4.515 11.508 1.00 89.38 119 ASN A CA 1
ATOM 948 C C . ASN A 1 119 ? -4.470 3.187 11.085 1.00 89.38 119 ASN A C 1
ATOM 950 O O . ASN A 1 119 ? -5.688 3.119 10.909 1.00 89.38 119 ASN A O 1
ATOM 954 N N . ALA A 1 120 ? -3.668 2.128 10.916 1.00 88.38 120 ALA A N 1
ATOM 955 C CA . ALA A 1 120 ? -4.150 0.782 10.620 1.00 88.38 120 ALA A CA 1
ATOM 956 C C . ALA A 1 120 ? -4.958 0.192 11.780 1.00 88.38 120 ALA A C 1
ATOM 958 O O . ALA A 1 120 ? -6.026 -0.368 11.541 1.00 88.38 120 ALA A O 1
ATOM 959 N N . ILE A 1 121 ? -4.491 0.362 13.017 1.00 87.00 121 ILE A N 1
ATOM 960 C CA . ILE A 1 121 ? -5.215 -0.058 14.222 1.00 87.00 121 ILE A CA 1
ATOM 961 C C . ILE A 1 121 ? -6.540 0.703 14.337 1.00 87.00 121 ILE A C 1
ATOM 963 O O . ILE A 1 121 ? -7.583 0.065 14.422 1.00 87.00 121 ILE A O 1
ATOM 967 N N . GLU A 1 122 ? -6.530 2.033 14.215 1.00 86.06 122 GLU A N 1
ATOM 968 C CA . GLU A 1 122 ? -7.752 2.852 14.281 1.00 86.06 122 GLU A CA 1
ATOM 969 C C . GLU A 1 122 ? -8.796 2.443 13.228 1.00 86.06 122 GLU A C 1
ATOM 971 O O . GLU A 1 122 ? -10.003 2.488 13.475 1.00 86.06 122 GLU A O 1
ATOM 976 N N . TYR A 1 123 ? -8.359 2.048 12.026 1.00 83.69 123 TYR A N 1
ATOM 977 C CA . TYR A 1 123 ? -9.266 1.496 11.020 1.00 83.69 123 TYR A CA 1
ATOM 978 C C . TYR A 1 123 ? -9.900 0.188 11.488 1.00 83.69 123 TYR A C 1
ATOM 980 O O . TYR A 1 123 ? -11.117 0.027 11.393 1.00 83.69 123 TYR A O 1
ATOM 988 N N . LEU A 1 124 ? -9.076 -0.748 11.966 1.00 81.88 124 LEU A N 1
ATOM 989 C CA . LEU A 1 124 ? -9.535 -2.058 12.412 1.00 81.88 124 LEU A CA 1
ATOM 990 C C . LEU A 1 124 ? -10.488 -1.934 13.601 1.00 81.88 124 LEU A C 1
ATOM 992 O O . LEU A 1 124 ? -11.511 -2.604 13.594 1.00 81.88 124 LEU A O 1
ATOM 996 N N . GLU A 1 125 ? -10.224 -1.030 14.543 1.00 80.31 125 GLU A N 1
ATOM 997 C CA . GLU A 1 125 ? -11.106 -0.742 15.682 1.00 80.31 125 GLU A CA 1
ATOM 998 C C . GLU A 1 125 ? -12.470 -0.183 15.246 1.00 80.31 125 GLU A C 1
ATOM 1000 O O . GLU A 1 125 ? -13.514 -0.541 15.791 1.00 80.31 125 GLU A O 1
ATOM 1005 N N . LYS A 1 126 ? -12.508 0.658 14.204 1.00 78.94 126 LYS A N 1
ATOM 1006 C CA . LYS A 1 126 ? -13.783 1.123 13.629 1.00 78.94 126 LYS A CA 1
ATOM 1007 C C . LYS A 1 126 ? -14.552 -0.007 12.945 1.00 78.94 126 LYS A C 1
ATOM 1009 O O . LYS A 1 126 ? -15.780 -0.019 12.984 1.00 78.94 126 LYS A O 1
ATOM 1014 N N . GLN A 1 127 ? -13.842 -0.940 12.311 1.00 69.69 127 GLN A N 1
ATOM 1015 C CA . GLN A 1 127 ? -14.435 -2.095 11.627 1.00 69.69 127 GLN A CA 1
ATOM 1016 C C . GLN A 1 127 ? -14.746 -3.266 12.575 1.00 69.69 127 GLN A C 1
ATOM 1018 O O . GLN A 1 127 ? -15.565 -4.114 12.233 1.00 69.69 127 GLN A O 1
ATOM 1023 N N . SER A 1 128 ? -14.158 -3.323 13.774 1.00 54.88 128 SER A N 1
ATOM 1024 C CA . SER A 1 128 ? -14.376 -4.396 14.757 1.00 54.88 128 SER A CA 1
ATOM 1025 C C . SER A 1 128 ? -15.743 -4.342 15.444 1.00 54.88 128 SER A C 1
ATOM 1027 O O . SER A 1 128 ? -16.034 -5.163 16.306 1.00 54.88 128 SER A O 1
ATOM 1029 N N . THR A 1 129 ? -16.614 -3.419 15.032 1.00 51.53 129 THR A N 1
ATOM 1030 C CA . THR A 1 129 ? -18.058 -3.468 15.312 1.00 51.53 129 THR A CA 1
ATOM 1031 C C . THR A 1 129 ? -18.793 -4.522 14.475 1.00 51.53 129 THR A C 1
ATOM 1033 O O . THR A 1 129 ? -19.968 -4.793 14.720 1.00 51.53 129 THR A O 1
ATOM 1036 N N . ILE A 1 130 ? -18.116 -5.170 13.517 1.00 51.59 130 ILE A N 1
ATOM 1037 C CA . ILE A 1 130 ? -18.627 -6.351 12.819 1.00 51.59 130 ILE A CA 1
ATOM 1038 C C . ILE A 1 130 ? -18.552 -7.545 13.781 1.00 51.59 130 ILE A C 1
ATOM 1040 O O . ILE A 1 130 ? -17.540 -8.241 13.873 1.00 51.59 130 ILE A O 1
ATOM 1044 N N . LEU A 1 131 ? -19.647 -7.778 14.505 1.00 47.19 131 LEU A N 1
ATOM 1045 C CA . LEU A 1 131 ? -19.874 -9.012 15.249 1.00 47.19 131 LEU A CA 1
ATOM 1046 C C . LEU A 1 131 ? -19.748 -10.197 14.284 1.00 47.19 131 LEU A C 1
ATOM 1048 O O . LEU A 1 131 ? -20.438 -10.279 13.266 1.00 47.19 131 LEU A O 1
ATOM 1052 N N . CYS A 1 132 ? -18.863 -11.136 14.605 1.00 42.44 132 CYS A N 1
ATOM 1053 C CA . CYS A 1 132 ? -18.892 -12.451 13.985 1.00 42.44 132 CYS A CA 1
ATOM 1054 C C . CYS A 1 132 ? -20.266 -13.068 14.290 1.00 42.44 132 CYS A C 1
ATOM 1056 O O . CYS A 1 132 ? -20.530 -13.394 15.440 1.00 42.44 132 CYS A O 1
ATOM 1058 N N . LEU A 1 133 ? -21.130 -13.250 13.285 1.00 47.12 133 LEU A N 1
ATOM 1059 C CA . LEU A 1 133 ? -22.461 -13.864 13.459 1.00 47.12 133 LEU A CA 1
ATOM 1060 C C . LEU A 1 133 ? -22.408 -15.239 14.151 1.00 47.12 133 LEU A C 1
ATOM 1062 O O . LEU A 1 133 ? -23.385 -15.667 14.749 1.00 47.12 133 LEU A O 1
ATOM 1066 N N . THR A 1 134 ? -21.264 -15.923 14.083 1.00 46.25 134 THR A N 1
ATOM 1067 C CA . THR A 1 134 ? -21.021 -17.223 14.726 1.00 46.25 134 THR A CA 1
ATOM 1068 C C . THR A 1 134 ? -20.473 -17.114 16.155 1.00 46.25 134 THR A C 1
ATOM 1070 O O . THR A 1 134 ? -20.541 -18.079 16.904 1.00 46.25 134 THR A O 1
ATOM 1073 N N . CYS A 1 135 ? -19.880 -15.977 16.521 1.00 48.28 135 CYS A N 1
ATOM 1074 C CA . CYS A 1 135 ? -19.156 -15.765 17.778 1.00 48.28 135 CYS A CA 1
ATOM 1075 C C . CYS A 1 135 ? -19.840 -14.722 18.685 1.00 48.28 135 CYS A C 1
ATOM 1077 O O . CYS A 1 135 ? -19.434 -14.540 19.827 1.00 48.28 135 CYS A O 1
ATOM 1079 N N . GLY A 1 136 ? -20.805 -13.982 18.136 1.00 44.28 136 GLY A N 1
ATOM 1080 C CA . GLY A 1 136 ? -21.551 -12.897 18.765 1.00 44.28 136 GLY A CA 1
ATOM 1081 C C . GLY A 1 136 ? -23.048 -13.190 18.789 1.00 44.28 136 GLY A C 1
ATOM 1082 O O . GLY A 1 136 ? -23.839 -12.328 18.410 1.00 44.28 136 GLY A O 1
ATOM 1083 N N . ALA A 1 137 ? -23.396 -14.417 19.178 1.00 39.56 137 ALA A N 1
ATOM 1084 C CA . ALA A 1 137 ? -24.718 -14.817 19.643 1.00 39.56 137 ALA A CA 1
ATOM 1085 C C . ALA A 1 137 ? -24.560 -15.427 21.039 1.00 39.56 137 ALA A C 1
ATOM 1087 O O . ALA A 1 137 ? -23.618 -16.239 21.202 1.00 39.56 137 ALA A O 1
#

Radius of gyration: 16.26 Å; chains: 1; bounding box: 44×45×37 Å